Protein AF-A0A7W1F4G6-F1 (afdb_monomer_lite)

pLDDT: mean 80.9, std 11.2, range [46.69, 92.12]

Structure (mmCIF, N/CA/C/O backbone):
data_AF-A0A7W1F4G6-F1
#
_entry.id   AF-A0A7W1F4G6-F1
#
loop_
_atom_site.group_PDB
_atom_site.id
_atom_site.type_symbol
_atom_site.label_atom_id
_atom_site.label_alt_id
_atom_site.label_comp_id
_atom_site.label_asym_id
_atom_site.label_entity_id
_atom_site.label_seq_id
_atom_site.pdbx_PDB_ins_code
_atom_site.Cartn_x
_atom_site.Cartn_y
_atom_site.Cartn_z
_atom_site.occupancy
_atom_site.B_iso_or_equiv
_atom_site.auth_seq_id
_atom_site.auth_comp_id
_atom_site.auth_asym_id
_atom_site.auth_atom_id
_atom_site.pdbx_PDB_model_num
ATOM 1 N N . MET A 1 1 ? 1.222 14.804 3.367 1.00 46.69 1 MET A N 1
ATOM 2 C CA . MET A 1 1 ? 1.876 14.657 4.686 1.00 46.69 1 MET A CA 1
ATOM 3 C C . MET A 1 1 ? 2.490 13.264 4.697 1.00 46.69 1 MET A C 1
ATOM 5 O O . MET A 1 1 ? 1.733 12.307 4.631 1.00 46.69 1 MET A O 1
ATOM 9 N N . HIS A 1 2 ? 3.817 13.127 4.627 1.00 57.16 2 HIS A N 1
ATOM 10 C CA . HIS A 1 2 ? 4.439 11.798 4.668 1.00 57.16 2 HIS A CA 1
ATOM 11 C C . HIS A 1 2 ? 4.428 11.292 6.110 1.00 57.16 2 HIS A C 1
ATOM 13 O O . HIS A 1 2 ? 4.962 11.950 6.998 1.00 57.16 2 HIS A O 1
ATOM 19 N N . LEU A 1 3 ? 3.774 10.155 6.342 1.00 68.56 3 LEU A N 1
ATOM 20 C CA . LEU A 1 3 ? 3.819 9.463 7.627 1.00 68.56 3 LEU A CA 1
ATOM 21 C C . LEU A 1 3 ? 5.204 8.840 7.821 1.00 68.56 3 LEU A C 1
ATOM 23 O O . LEU A 1 3 ? 5.777 8.298 6.872 1.00 68.56 3 LEU A O 1
ATOM 27 N N . ASP A 1 4 ? 5.708 8.849 9.053 1.00 83.19 4 ASP A N 1
ATOM 28 C CA . ASP A 1 4 ? 6.862 8.034 9.426 1.00 83.19 4 ASP A CA 1
ATOM 29 C C . ASP A 1 4 ? 6.598 6.558 9.127 1.00 83.19 4 ASP A C 1
ATOM 31 O O . ASP A 1 4 ? 5.493 6.053 9.341 1.00 83.19 4 ASP A O 1
ATOM 35 N N . TRP A 1 5 ? 7.624 5.843 8.657 1.00 80.75 5 TRP A N 1
ATOM 36 C CA . TRP A 1 5 ? 7.511 4.425 8.303 1.00 80.75 5 TRP A CA 1
ATOM 37 C C . TRP A 1 5 ? 6.923 3.582 9.439 1.00 80.75 5 TRP A C 1
ATOM 39 O O . TRP A 1 5 ? 6.065 2.738 9.201 1.00 80.75 5 TRP A O 1
ATOM 49 N N . SER A 1 6 ? 7.335 3.843 10.683 1.00 84.69 6 SER A N 1
ATOM 50 C CA . SER A 1 6 ? 6.839 3.163 11.888 1.00 84.69 6 SER A CA 1
ATOM 51 C C . SER A 1 6 ? 5.337 3.359 12.128 1.00 84.69 6 SER A C 1
ATOM 53 O O . SER A 1 6 ? 4.702 2.489 12.728 1.00 84.69 6 SER A O 1
ATOM 55 N N . SER A 1 7 ? 4.768 4.446 11.609 1.00 85.25 7 SER A N 1
ATOM 56 C CA . SER A 1 7 ? 3.355 4.818 11.719 1.00 85.25 7 SER A CA 1
ATOM 57 C C . SER A 1 7 ? 2.505 4.305 10.548 1.00 85.25 7 SER A C 1
ATOM 59 O O . SER A 1 7 ? 1.280 4.405 10.587 1.00 85.25 7 SER A O 1
ATOM 61 N N . LYS A 1 8 ? 3.124 3.735 9.504 1.00 87.94 8 LYS A N 1
ATOM 62 C CA . LYS A 1 8 ? 2.422 3.195 8.330 1.00 87.94 8 LYS A CA 1
ATOM 63 C C . LYS A 1 8 ? 1.896 1.784 8.593 1.00 87.94 8 LYS A C 1
ATOM 65 O O . LYS A 1 8 ? 2.662 0.870 8.909 1.00 87.94 8 LYS A O 1
ATOM 70 N N . GLY A 1 9 ? 0.591 1.579 8.421 1.00 87.62 9 GLY A N 1
ATOM 71 C CA . GLY A 1 9 ? -0.055 0.267 8.546 1.00 87.62 9 GLY A CA 1
ATOM 72 C C . GLY A 1 9 ? 0.185 -0.431 9.897 1.00 87.62 9 GLY A C 1
ATOM 73 O O . GLY A 1 9 ? 0.413 0.208 10.923 1.00 87.62 9 GLY A O 1
ATOM 74 N N . CYS A 1 10 ? 0.143 -1.766 9.910 1.00 91.94 10 CYS A N 1
ATOM 75 C CA . CYS A 1 10 ? 0.469 -2.580 11.086 1.00 91.94 10 CYS A CA 1
ATOM 76 C C . CYS A 1 10 ? 1.894 -3.153 11.015 1.00 91.94 10 CYS A C 1
ATOM 78 O O . CYS A 1 10 ? 2.545 -3.142 9.970 1.00 91.94 10 CYS A O 1
ATOM 80 N N . ALA A 1 11 ? 2.371 -3.722 12.125 1.00 91.69 11 ALA A N 1
ATOM 81 C CA . ALA A 1 11 ? 3.695 -4.340 12.183 1.00 91.69 11 ALA A CA 1
ATOM 82 C C . ALA A 1 11 ? 3.896 -5.434 11.114 1.00 91.69 11 ALA A C 1
ATOM 84 O O . ALA A 1 11 ? 4.962 -5.503 10.508 1.00 91.69 11 ALA A O 1
ATOM 85 N N . LYS A 1 12 ? 2.861 -6.239 10.821 1.00 88.69 12 LYS A N 1
ATOM 86 C CA . LYS A 1 12 ? 2.937 -7.337 9.844 1.00 88.69 12 LYS A CA 1
ATOM 87 C C . LYS A 1 12 ? 3.190 -6.844 8.416 1.00 88.69 12 LYS A C 1
ATOM 89 O O . LYS A 1 12 ? 4.074 -7.372 7.750 1.00 88.69 12 LYS A O 1
ATOM 94 N N . CYS A 1 13 ? 2.456 -5.830 7.945 1.00 89.56 13 CYS A N 1
ATOM 95 C CA . CYS A 1 13 ? 2.688 -5.299 6.598 1.00 89.56 13 CYS A CA 1
ATOM 96 C C . CYS A 1 13 ? 4.014 -4.540 6.498 1.00 89.56 13 CYS A C 1
ATOM 98 O O . CYS A 1 13 ? 4.692 -4.675 5.487 1.00 89.56 13 CYS A O 1
ATOM 100 N N . ARG A 1 14 ? 4.436 -3.812 7.543 1.00 91.50 14 ARG A N 1
ATOM 101 C CA . ARG A 1 14 ? 5.765 -3.175 7.548 1.00 91.50 14 ARG A CA 1
ATOM 102 C C . ARG A 1 14 ? 6.889 -4.199 7.417 1.00 91.50 14 ARG A C 1
ATOM 104 O O . ARG A 1 14 ? 7.804 -3.983 6.633 1.00 91.50 14 ARG A O 1
ATOM 111 N N . LEU A 1 15 ? 6.801 -5.317 8.140 1.00 90.38 15 LEU A N 1
ATOM 112 C CA . LEU A 1 15 ? 7.774 -6.407 8.036 1.00 90.38 15 LEU A CA 1
ATOM 113 C C . LEU A 1 15 ? 7.789 -7.041 6.643 1.00 90.38 15 LEU A C 1
ATOM 115 O O . LEU A 1 15 ? 8.872 -7.303 6.139 1.00 90.38 15 LEU A O 1
ATOM 119 N N . ALA A 1 16 ? 6.627 -7.242 6.014 1.00 90.06 16 ALA A N 1
ATOM 120 C CA . ALA A 1 16 ? 6.536 -7.739 4.636 1.00 90.06 16 ALA A CA 1
ATOM 121 C C . ALA A 1 16 ? 7.276 -6.816 3.646 1.00 90.06 16 ALA A C 1
ATOM 123 O O . ALA A 1 16 ? 8.085 -7.261 2.833 1.00 90.06 16 ALA A O 1
ATOM 124 N N . TRP A 1 17 ? 7.077 -5.503 3.775 1.00 89.69 17 TRP A N 1
ATOM 125 C CA . TRP A 1 17 ? 7.789 -4.524 2.955 1.00 89.69 17 TRP A CA 1
ATOM 126 C C . TRP A 1 17 ? 9.294 -4.478 3.230 1.00 89.69 17 TRP A C 1
ATOM 128 O O . TRP A 1 17 ? 10.079 -4.370 2.292 1.00 89.69 17 TRP A O 1
ATOM 138 N N . MET A 1 18 ? 9.705 -4.586 4.495 1.00 88.12 18 MET A N 1
ATOM 139 C CA . MET A 1 18 ? 11.121 -4.579 4.875 1.00 88.12 18 MET A CA 1
ATOM 140 C C . MET A 1 18 ? 11.855 -5.866 4.479 1.00 88.12 18 MET A C 1
ATOM 142 O O . MET A 1 18 ? 13.029 -5.807 4.129 1.00 88.12 18 MET A O 1
ATOM 146 N N . SER A 1 19 ? 11.191 -7.023 4.548 1.00 88.69 19 SER A N 1
ATOM 147 C CA . SER A 1 19 ? 11.791 -8.326 4.229 1.00 88.69 19 SER A CA 1
ATOM 148 C C . SER A 1 19 ? 11.884 -8.591 2.730 1.00 88.69 19 SER A C 1
ATOM 150 O O . SER A 1 19 ? 12.595 -9.498 2.305 1.00 88.69 19 SER A O 1
ATOM 152 N N . GLY A 1 20 ? 11.133 -7.838 1.928 1.00 83.00 20 GLY A N 1
ATOM 153 C CA . GLY A 1 20 ? 10.990 -8.084 0.505 1.00 83.00 20 GLY A CA 1
ATOM 154 C C . GLY A 1 20 ? 9.968 -9.178 0.158 1.00 83.00 20 GLY A C 1
ATOM 155 O O . GLY A 1 20 ? 9.647 -9.341 -1.020 1.00 83.00 20 GLY A O 1
ATOM 156 N N . SER A 1 21 ? 9.408 -9.892 1.140 1.00 83.62 21 SER A N 1
ATOM 157 C CA . SER A 1 21 ? 8.349 -10.883 0.912 1.00 83.62 21 SER A CA 1
ATOM 158 C C . SER A 1 21 ? 6.969 -10.238 1.038 1.00 83.62 21 SER A C 1
ATOM 160 O O . SER A 1 21 ? 6.600 -9.702 2.083 1.00 83.62 21 SER A O 1
ATOM 162 N N . ARG A 1 22 ? 6.172 -10.330 -0.032 1.00 85.56 22 ARG A N 1
ATOM 163 C CA . ARG A 1 22 ? 4.792 -9.822 -0.073 1.00 85.56 22 ARG A CA 1
ATOM 164 C C . ARG A 1 22 ? 3.764 -10.874 0.362 1.00 85.56 22 ARG A C 1
ATOM 166 O O . ARG A 1 22 ? 2.576 -10.606 0.261 1.00 85.56 22 ARG A O 1
ATOM 173 N N . ASP A 1 23 ? 4.173 -12.011 0.928 1.00 78.19 23 ASP A N 1
ATOM 174 C CA . ASP A 1 23 ? 3.270 -13.131 1.272 1.00 78.19 23 ASP A CA 1
ATOM 175 C C . ASP A 1 23 ? 2.156 -12.743 2.268 1.00 78.19 23 ASP A C 1
ATOM 177 O O . ASP A 1 23 ? 1.116 -13.390 2.360 1.00 78.19 23 ASP A O 1
ATOM 181 N N . GLY A 1 24 ? 2.357 -11.664 3.031 1.00 76.06 24 GLY A N 1
ATOM 182 C CA . GLY A 1 24 ? 1.359 -11.103 3.947 1.00 76.06 24 GLY A CA 1
ATOM 183 C C . GLY A 1 24 ? 0.421 -10.050 3.340 1.00 76.06 24 GLY A C 1
ATOM 184 O O . GLY A 1 24 ? -0.402 -9.492 4.077 1.00 76.06 24 GLY A O 1
ATOM 185 N N . LEU A 1 25 ? 0.568 -9.735 2.052 1.00 87.88 25 LEU A N 1
ATOM 186 C CA . LEU A 1 25 ? -0.133 -8.670 1.339 1.00 87.88 25 LEU A CA 1
ATOM 187 C C . LEU A 1 25 ? -0.872 -9.231 0.124 1.00 87.88 25 LEU A C 1
ATOM 189 O O . LEU A 1 25 ? -0.348 -10.050 -0.620 1.00 87.88 25 LEU A O 1
ATOM 193 N N . VAL A 1 26 ? -2.092 -8.751 -0.097 1.00 87.12 26 VAL A N 1
ATOM 194 C CA . VAL A 1 26 ? -2.899 -9.134 -1.259 1.00 87.12 26 VAL A CA 1
ATOM 195 C C . VAL A 1 26 ? -2.713 -8.073 -2.333 1.00 87.12 26 VAL A C 1
ATOM 197 O O . VAL A 1 26 ? -2.977 -6.904 -2.064 1.00 87.12 26 VAL A O 1
ATOM 200 N N . LEU A 1 27 ? -2.267 -8.448 -3.532 1.00 86.62 27 LEU A N 1
ATOM 201 C CA . LEU A 1 27 ? -2.291 -7.544 -4.684 1.00 86.62 27 LEU A CA 1
ATOM 202 C C . LEU A 1 27 ? -3.750 -7.337 -5.100 1.00 86.62 27 LEU A C 1
ATOM 204 O O . LEU A 1 27 ? -4.433 -8.303 -5.429 1.00 86.62 27 LEU A O 1
ATOM 208 N N . VAL A 1 28 ? -4.228 -6.097 -5.039 1.00 87.12 28 VAL A N 1
ATOM 209 C CA . VAL A 1 28 ? -5.631 -5.760 -5.329 1.00 87.12 28 VAL A CA 1
ATOM 210 C C . VAL A 1 28 ? -5.797 -4.954 -6.611 1.00 87.12 28 VAL A C 1
ATOM 212 O O . VAL A 1 28 ? -6.881 -4.966 -7.180 1.00 87.12 28 VAL A O 1
ATOM 215 N N . ALA A 1 29 ? -4.748 -4.278 -7.089 1.00 84.50 29 ALA A N 1
ATOM 216 C CA . ALA A 1 29 ? -4.761 -3.639 -8.401 1.00 84.50 29 ALA A CA 1
ATOM 217 C C . ALA A 1 29 ? -3.349 -3.394 -8.943 1.00 84.50 29 ALA A C 1
ATOM 219 O O . ALA A 1 29 ? -2.385 -3.282 -8.188 1.00 84.50 29 ALA A O 1
ATOM 220 N N . GLU A 1 30 ? -3.246 -3.231 -10.259 1.00 84.25 30 GLU A N 1
ATOM 221 C CA . GLU A 1 30 ? -2.048 -2.747 -10.943 1.00 84.25 30 GLU A CA 1
ATOM 222 C C . GLU A 1 30 ? -2.425 -1.545 -11.813 1.00 84.25 30 GLU A C 1
ATOM 224 O O . GLU A 1 30 ? -3.463 -1.539 -12.476 1.00 84.25 30 GLU A O 1
ATOM 229 N N . SER A 1 31 ? -1.590 -0.508 -11.807 1.00 78.00 31 SER A N 1
ATOM 230 C CA . SER A 1 31 ? -1.759 0.679 -12.639 1.00 78.00 31 SER A CA 1
ATOM 231 C C . SER A 1 31 ? -0.551 0.830 -13.544 1.00 78.00 31 SER A C 1
ATOM 233 O O . SER A 1 31 ? 0.496 1.339 -13.145 1.00 78.00 31 SER A O 1
ATOM 235 N N . ILE A 1 32 ? -0.731 0.416 -14.800 1.00 75.88 32 ILE A N 1
ATOM 236 C CA . ILE A 1 32 ? 0.220 0.652 -15.890 1.00 75.88 32 ILE A CA 1
ATOM 237 C C . ILE A 1 32 ? 0.576 2.144 -16.020 1.00 75.88 32 ILE A C 1
ATOM 239 O O . ILE A 1 32 ? 1.765 2.445 -16.031 1.00 75.88 32 ILE A O 1
ATOM 243 N N . PRO A 1 33 ? -0.375 3.107 -16.052 1.00 78.25 33 PRO A N 1
ATOM 244 C CA . PRO A 1 33 ? -0.016 4.517 -16.223 1.00 78.25 33 PRO A CA 1
ATOM 245 C C . PRO A 1 33 ? 0.781 5.100 -15.049 1.00 78.25 33 PRO A C 1
ATOM 247 O O . PRO A 1 33 ? 1.507 6.072 -15.240 1.00 78.25 33 PRO A O 1
ATOM 250 N N . ARG A 1 34 ? 0.661 4.530 -13.842 1.00 73.81 34 ARG A N 1
ATOM 251 C CA . ARG A 1 34 ? 1.468 4.930 -12.677 1.00 73.81 34 ARG A CA 1
ATOM 252 C C . ARG A 1 34 ? 2.728 4.090 -12.496 1.00 73.81 34 ARG A C 1
ATOM 254 O O . ARG A 1 34 ? 3.505 4.401 -11.603 1.00 73.81 34 ARG A O 1
ATOM 261 N N . HIS A 1 35 ? 2.920 3.046 -13.307 1.00 81.56 35 HIS A N 1
ATOM 262 C CA . HIS A 1 35 ? 3.953 2.031 -13.092 1.00 81.56 35 HIS A CA 1
ATOM 263 C C . HIS A 1 35 ? 3.956 1.516 -11.640 1.00 81.56 35 HIS A C 1
ATOM 265 O O . HIS A 1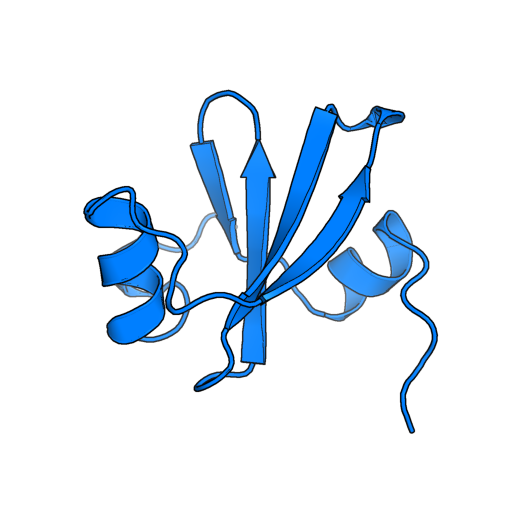 35 ? 5.007 1.364 -11.016 1.00 81.56 35 HIS A O 1
ATOM 271 N N . ALA A 1 36 ? 2.756 1.290 -11.095 1.00 85.38 36 ALA A N 1
ATOM 272 C CA . ALA A 1 36 ? 2.559 1.025 -9.677 1.00 85.38 36 ALA A CA 1
ATOM 273 C C . ALA A 1 36 ? 1.622 -0.158 -9.425 1.00 85.38 36 ALA A C 1
ATOM 275 O O . ALA A 1 36 ? 0.727 -0.459 -10.222 1.00 85.38 36 ALA A O 1
ATOM 276 N N . ARG A 1 37 ? 1.814 -0.814 -8.282 1.00 90.19 37 ARG A N 1
ATOM 277 C CA . ARG A 1 37 ? 0.969 -1.907 -7.792 1.00 90.19 37 ARG A CA 1
ATOM 278 C C . ARG A 1 37 ? 0.337 -1.521 -6.473 1.00 90.19 37 ARG A C 1
ATOM 280 O O . ARG A 1 37 ? 1.008 -1.003 -5.590 1.00 90.19 37 ARG A O 1
ATOM 287 N N . LEU A 1 38 ? -0.940 -1.820 -6.305 1.00 89.88 38 LEU A N 1
ATOM 288 C CA . 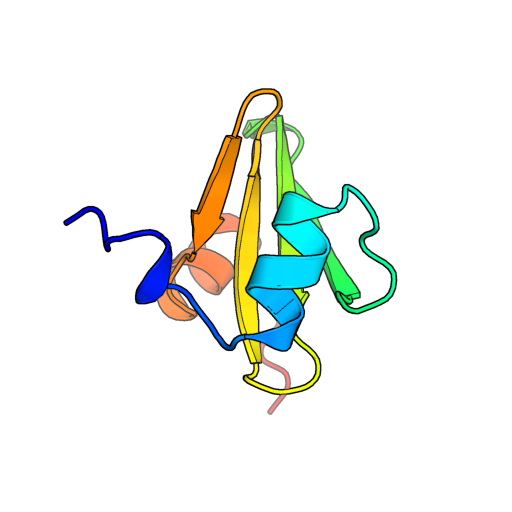LEU A 1 38 ? -1.653 -1.568 -5.068 1.00 89.88 38 LEU A CA 1
ATOM 289 C C . LEU A 1 38 ? -1.869 -2.874 -4.315 1.00 89.88 38 LEU A C 1
AT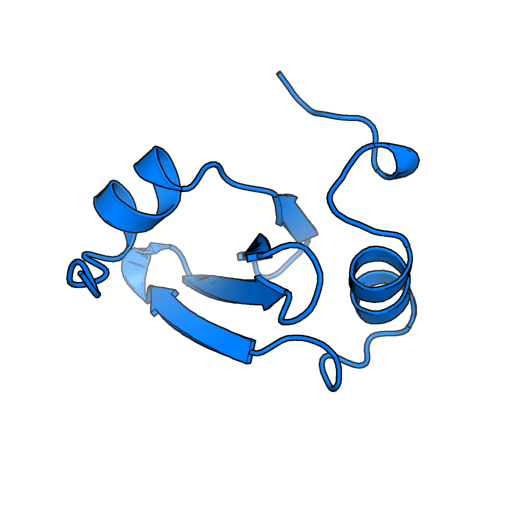OM 291 O O . LEU A 1 38 ? -2.580 -3.772 -4.763 1.00 89.88 38 LEU A O 1
ATOM 295 N N . PHE A 1 39 ? -1.295 -2.948 -3.127 1.00 92.12 39 PHE A N 1
ATOM 296 C CA . PHE A 1 39 ? -1.457 -4.044 -2.194 1.00 92.12 39 PHE A CA 1
ATOM 297 C C . PHE A 1 39 ? -2.397 -3.653 -1.059 1.00 92.12 39 PHE A C 1
ATOM 299 O O . PHE A 1 39 ? -2.424 -2.508 -0.615 1.00 92.12 39 PHE A O 1
ATOM 306 N N . ARG A 1 40 ? -3.126 -4.623 -0.517 1.00 90.56 40 ARG A N 1
ATOM 307 C CA . ARG A 1 40 ? -3.951 -4.470 0.679 1.00 90.56 40 ARG A CA 1
ATOM 308 C C . ARG A 1 40 ? -3.479 -5.434 1.753 1.00 90.56 40 ARG A C 1
ATOM 310 O O . ARG A 1 40 ? -3.335 -6.635 1.524 1.00 90.56 40 ARG A O 1
ATOM 317 N N . CYS A 1 41 ? -3.262 -4.924 2.960 1.00 90.38 41 CYS A N 1
ATOM 318 C CA . CYS A 1 41 ? -2.955 -5.780 4.097 1.00 90.38 41 CYS A CA 1
ATOM 319 C C . CYS A 1 41 ? -4.207 -6.554 4.529 1.00 90.38 41 CYS A C 1
ATOM 321 O O . CYS A 1 41 ? -5.226 -5.952 4.862 1.00 90.38 41 CYS A O 1
ATOM 323 N N . ALA A 1 42 ? -4.122 -7.882 4.614 1.00 85.69 42 ALA A N 1
ATOM 324 C CA . ALA A 1 42 ? -5.242 -8.699 5.083 1.00 85.69 42 ALA A CA 1
ATOM 325 C C . ALA A 1 42 ? -5.617 -8.428 6.556 1.00 85.69 42 ALA A C 1
ATOM 327 O O . ALA A 1 42 ? -6.763 -8.625 6.939 1.00 85.69 42 ALA A O 1
ATOM 328 N N . GLN A 1 43 ? -4.668 -7.954 7.376 1.00 88.19 43 GLN A N 1
ATOM 329 C CA . GLN A 1 43 ? -4.863 -7.772 8.818 1.00 88.19 43 GLN A CA 1
ATOM 330 C C . GLN A 1 43 ? -5.413 -6.390 9.188 1.00 88.19 43 GLN A C 1
ATOM 332 O O . GLN A 1 43 ? -6.406 -6.298 9.896 1.00 88.19 43 GLN A O 1
ATOM 337 N N . CYS A 1 44 ? -4.766 -5.310 8.740 1.00 89.75 44 CYS A N 1
ATOM 338 C CA . CYS A 1 44 ? -5.180 -3.941 9.080 1.00 89.75 44 CYS A CA 1
ATOM 339 C C . CYS A 1 44 ? -5.935 -3.236 7.952 1.00 89.75 44 CYS A C 1
ATOM 341 O O . CYS A 1 44 ? -6.295 -2.074 8.101 1.00 89.75 44 CYS A O 1
ATOM 343 N N . ARG A 1 45 ? -6.140 -3.915 6.814 1.00 88.12 45 ARG A N 1
ATOM 344 C CA . ARG A 1 45 ? -6.842 -3.404 5.626 1.00 88.12 45 ARG A CA 1
ATOM 345 C C . ARG A 1 45 ? -6.219 -2.149 4.999 1.00 88.12 45 ARG A C 1
ATOM 347 O O . ARG A 1 45 ? -6.799 -1.625 4.056 1.00 88.12 45 ARG A O 1
ATOM 354 N N . ALA A 1 46 ? -5.036 -1.724 5.455 1.00 90.00 46 ALA A N 1
ATOM 355 C CA . ALA A 1 46 ? -4.283 -0.615 4.878 1.00 90.00 46 ALA A CA 1
ATOM 356 C C . ALA A 1 46 ? -3.864 -0.914 3.433 1.00 90.00 46 ALA A C 1
ATOM 358 O O . ALA A 1 46 ? -3.462 -2.043 3.124 1.00 90.00 46 ALA A O 1
ATOM 359 N N . TYR A 1 47 ? -3.919 0.114 2.589 1.00 90.75 47 TYR A N 1
ATOM 360 C CA . TYR A 1 47 ? -3.476 0.056 1.204 1.00 90.75 47 TYR A CA 1
ATOM 361 C C . TYR A 1 47 ? -2.037 0.542 1.088 1.00 90.75 47 TYR A C 1
ATOM 363 O O . TYR A 1 47 ? -1.678 1.567 1.660 1.00 90.75 47 TYR A O 1
ATOM 371 N N . TRP A 1 48 ? -1.226 -0.204 0.352 1.00 90.38 48 TRP A N 1
ATOM 372 C CA . TRP A 1 48 ? 0.170 0.087 0.080 1.00 90.38 48 TRP A CA 1
ATOM 373 C C . TRP A 1 48 ? 0.375 0.168 -1.423 1.00 90.38 48 TRP A C 1
ATOM 375 O O . TRP A 1 48 ? 0.134 -0.806 -2.130 1.00 90.38 48 TRP A O 1
ATOM 385 N N . GLU A 1 49 ? 0.812 1.317 -1.906 1.00 88.81 49 GLU A N 1
ATOM 386 C CA . GLU A 1 49 ? 1.184 1.527 -3.295 1.00 88.81 49 GLU A CA 1
ATOM 387 C C . GLU A 1 49 ? 2.688 1.270 -3.450 1.00 88.81 49 GLU A C 1
ATOM 389 O O . GLU A 1 49 ? 3.518 1.959 -2.856 1.00 88.81 49 GLU A O 1
ATOM 394 N N . GLU A 1 50 ? 3.031 0.242 -4.218 1.00 89.06 50 GLU A N 1
ATOM 395 C CA . GLU A 1 50 ? 4.382 -0.078 -4.664 1.00 89.06 50 GLU A CA 1
ATOM 396 C C . GLU A 1 50 ? 4.684 0.674 -5.950 1.00 89.06 50 GLU A C 1
ATOM 398 O O . GLU A 1 50 ? 4.000 0.489 -6.954 1.00 89.06 50 GLU A O 1
ATOM 403 N N . HIS A 1 51 ? 5.746 1.463 -5.930 1.00 84.69 51 HIS A N 1
ATOM 404 C CA . HIS A 1 51 ? 6.375 2.045 -7.108 1.00 84.69 51 HIS A CA 1
ATOM 405 C C . HIS A 1 51 ? 7.700 1.328 -7.370 1.00 84.69 51 HIS A C 1
ATOM 407 O O . HIS A 1 51 ? 8.237 0.651 -6.493 1.00 84.69 51 HIS A O 1
ATOM 413 N N . GLU A 1 52 ? 8.293 1.545 -8.544 1.00 77.44 52 GLU A N 1
ATOM 414 C CA . GLU A 1 52 ? 9.570 0.918 -8.933 1.00 77.44 52 GLU A CA 1
ATOM 415 C C . GLU A 1 52 ? 10.710 1.101 -7.910 1.00 77.44 52 GLU A C 1
ATOM 417 O O . GLU A 1 52 ? 11.636 0.293 -7.870 1.00 77.44 52 GLU A O 1
ATOM 422 N N . ARG A 1 53 ? 10.677 2.166 -7.094 1.00 78.25 53 ARG A N 1
ATOM 423 C CA . ARG A 1 53 ? 11.774 2.529 -6.174 1.00 78.25 53 ARG A CA 1
ATOM 424 C C . ARG A 1 53 ? 11.381 2.640 -4.702 1.00 78.25 53 ARG A C 1
ATOM 426 O O . ARG A 1 53 ? 12.268 2.786 -3.866 1.00 78.25 53 ARG A O 1
ATOM 433 N N . TYR A 1 54 ? 10.093 2.627 -4.370 1.00 78.31 54 TYR A N 1
ATOM 434 C CA . TYR A 1 54 ? 9.618 2.796 -2.994 1.00 78.31 54 TYR A CA 1
ATOM 435 C C . TYR A 1 54 ? 8.182 2.295 -2.838 1.00 78.31 54 TYR A C 1
ATOM 437 O O . TYR A 1 54 ? 7.473 2.113 -3.821 1.00 78.31 54 TYR A O 1
ATOM 445 N N . ALA A 1 55 ? 7.741 2.113 -1.595 1.00 79.81 55 ALA A N 1
ATOM 446 C CA . ALA A 1 55 ? 6.352 1.814 -1.273 1.00 79.81 55 ALA A CA 1
ATOM 447 C C . ALA A 1 55 ? 5.808 2.823 -0.257 1.00 79.81 55 ALA A C 1
ATOM 449 O O . ALA A 1 55 ? 6.515 3.205 0.683 1.00 79.81 55 ALA A O 1
ATOM 450 N N . ASP A 1 56 ? 4.557 3.244 -0.431 1.00 84.44 56 ASP A N 1
ATOM 451 C CA . ASP A 1 56 ? 3.874 4.149 0.497 1.00 84.44 56 ASP A CA 1
ATOM 452 C C . ASP A 1 56 ? 2.455 3.669 0.825 1.00 84.44 56 ASP A C 1
ATOM 454 O O . ASP A 1 56 ? 1.866 2.890 0.084 1.00 84.44 56 ASP A O 1
ATOM 458 N N . VAL A 1 57 ? 1.903 4.116 1.954 1.00 83.12 57 VAL A N 1
ATOM 459 C CA . VAL 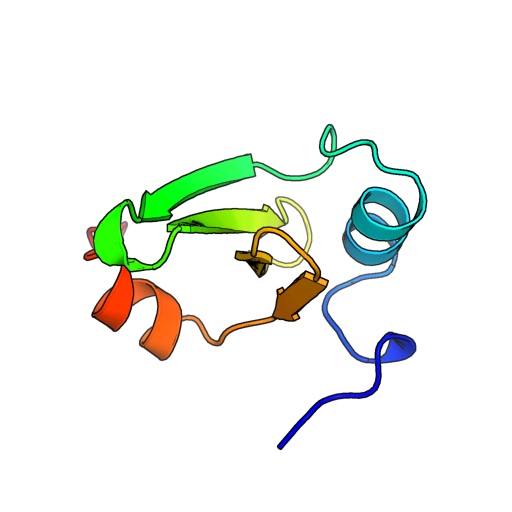A 1 57 ? 0.498 3.884 2.299 1.00 83.12 57 VAL A CA 1
ATOM 460 C C . VAL A 1 57 ? -0.349 4.969 1.658 1.00 83.12 57 VAL A C 1
ATOM 462 O O . VAL A 1 57 ? -0.060 6.153 1.814 1.00 83.12 57 VAL A O 1
ATOM 465 N N . VAL A 1 58 ? -1.429 4.563 1.001 1.00 83.94 58 VAL A N 1
ATOM 466 C CA . VAL A 1 58 ? -2.429 5.476 0.437 1.00 83.94 58 VAL A CA 1
ATOM 467 C C . VAL A 1 58 ? -3.757 5.305 1.162 1.00 83.94 58 VAL A C 1
ATOM 469 O O . VAL A 1 58 ? -4.069 4.225 1.681 1.00 83.94 58 VAL A O 1
ATOM 472 N N . SER A 1 59 ? -4.551 6.373 1.235 1.00 82.69 59 SER A N 1
ATOM 473 C CA . SER A 1 59 ? -5.893 6.277 1.809 1.00 82.69 59 SER A CA 1
ATOM 474 C C . SER A 1 59 ? -6.819 5.458 0.905 1.00 82.69 59 SER A C 1
ATOM 476 O O . SER A 1 59 ? -6.595 5.318 -0.299 1.00 82.69 59 SER A O 1
ATOM 478 N N . GLN A 1 60 ? -7.907 4.935 1.475 1.00 80.38 60 GLN A N 1
ATOM 479 C CA . GLN A 1 60 ? -8.907 4.206 0.696 1.00 80.38 60 GLN A CA 1
ATOM 480 C C . GLN A 1 60 ? -9.528 5.079 -0.406 1.00 80.38 60 GLN A C 1
ATOM 482 O O . GLN A 1 60 ? -9.714 4.606 -1.521 1.00 80.38 60 GLN A O 1
ATOM 487 N N . ALA A 1 61 ? -9.806 6.355 -0.121 1.00 78.88 61 ALA A N 1
ATOM 488 C CA . ALA A 1 61 ? -10.363 7.277 -1.108 1.00 78.88 61 ALA A CA 1
ATOM 489 C C . ALA A 1 61 ? -9.413 7.479 -2.302 1.00 78.88 61 ALA A C 1
ATOM 491 O O . ALA A 1 61 ? -9.844 7.411 -3.452 1.00 78.88 61 ALA A O 1
ATOM 492 N N . GLU A 1 62 ? -8.113 7.658 -2.043 1.00 80.62 62 GLU A N 1
ATOM 493 C CA . GLU A 1 62 ? -7.093 7.780 -3.093 1.00 80.62 62 GLU A CA 1
ATOM 494 C C . GLU A 1 62 ? -6.947 6.487 -3.901 1.00 80.62 62 GLU A C 1
ATOM 496 O O . GLU A 1 62 ? -6.883 6.535 -5.130 1.00 80.62 62 GLU A O 1
ATOM 501 N N . ALA A 1 63 ? -6.951 5.334 -3.225 1.00 79.06 63 ALA A N 1
ATOM 502 C CA . ALA A 1 63 ? -6.900 4.027 -3.870 1.00 79.0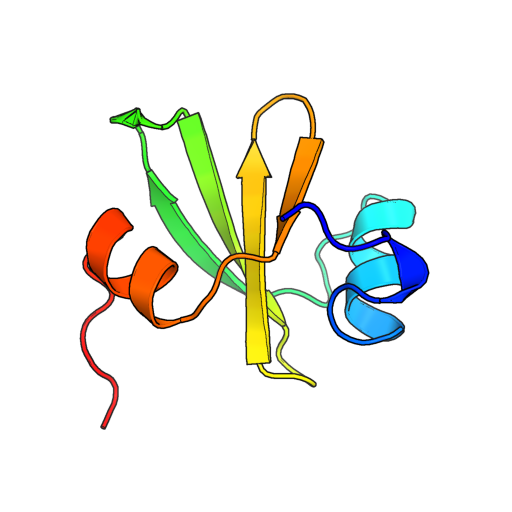6 63 ALA A CA 1
ATOM 503 C C . ALA A 1 63 ? -8.091 3.811 -4.819 1.00 79.06 63 ALA A C 1
ATOM 505 O O . ALA A 1 63 ? -7.901 3.450 -5.980 1.00 79.06 63 ALA A O 1
ATOM 506 N N . HIS A 1 64 ? -9.315 4.083 -4.359 1.00 77.69 64 HIS A N 1
ATOM 507 C CA . HIS A 1 64 ? -10.524 3.929 -5.173 1.00 77.69 64 HIS A CA 1
ATOM 508 C C . HIS A 1 64 ? -10.529 4.892 -6.370 1.00 77.69 64 HIS A C 1
ATOM 510 O O . HIS A 1 64 ? -10.829 4.475 -7.488 1.00 77.69 64 HIS A O 1
ATOM 516 N N . ALA A 1 65 ? -10.134 6.155 -6.170 1.00 76.94 65 ALA A N 1
ATOM 517 C CA . ALA A 1 65 ? -10.076 7.146 -7.245 1.00 76.94 65 ALA A CA 1
ATOM 518 C C . ALA A 1 65 ? -9.022 6.805 -8.315 1.00 76.94 65 ALA A C 1
ATOM 520 O O . ALA A 1 65 ? -9.268 6.991 -9.507 1.00 76.94 65 ALA A O 1
ATOM 521 N N . ALA A 1 66 ? -7.851 6.306 -7.905 1.00 72.00 66 ALA A N 1
ATOM 522 C CA . ALA A 1 66 ? -6.738 6.033 -8.813 1.00 72.00 66 ALA A CA 1
ATOM 523 C C . ALA A 1 66 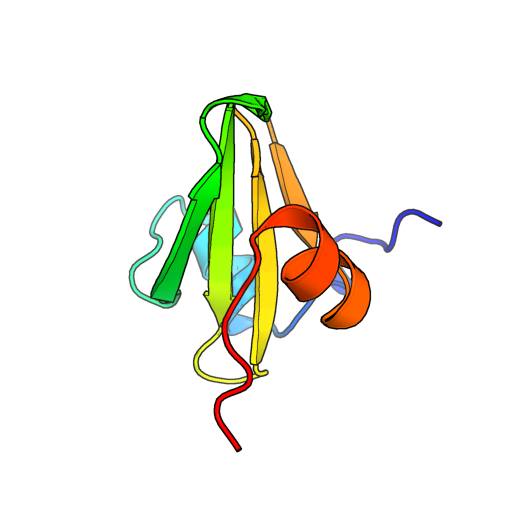? -6.842 4.681 -9.533 1.00 72.00 66 ALA A C 1
ATOM 525 O O . ALA A 1 66 ? -6.407 4.576 -10.680 1.00 72.00 66 ALA A O 1
ATOM 526 N N . TYR A 1 67 ? -7.411 3.664 -8.881 1.00 68.31 67 TYR A N 1
ATOM 527 C CA . TYR A 1 67 ? -7.441 2.289 -9.393 1.00 68.31 67 TYR A CA 1
ATOM 528 C C . TYR A 1 67 ? -8.838 1.809 -9.791 1.00 68.31 67 TYR A C 1
ATOM 530 O O . TYR A 1 67 ? -8.972 0.669 -10.220 1.00 68.31 67 TYR A O 1
ATOM 538 N N . LYS A 1 68 ? -9.872 2.661 -9.678 1.00 65.81 68 LYS A N 1
ATOM 539 C CA . LYS A 1 68 ? -11.276 2.304 -9.956 1.00 65.81 68 LYS A CA 1
ATOM 540 C C . LYS A 1 68 ? -11.682 0.989 -9.281 1.00 65.81 68 LYS A C 1
ATOM 542 O O . LYS A 1 68 ? -12.368 0.172 -9.887 1.00 65.81 68 LYS A O 1
ATOM 547 N N . LEU A 1 69 ? -11.214 0.777 -8.050 1.00 62.00 69 LEU A N 1
ATOM 548 C CA . LEU A 1 69 ? -11.608 -0.386 -7.262 1.00 62.00 69 LEU A CA 1
ATOM 549 C C . LEU A 1 69 ? -13.129 -0.341 -7.106 1.00 62.00 69 LEU A C 1
ATOM 551 O O . LEU A 1 69 ? -13.655 0.638 -6.566 1.00 62.00 69 LEU A O 1
ATOM 555 N N . GLU A 1 70 ? -13.825 -1.355 -7.623 1.00 52.97 70 GLU A N 1
ATOM 556 C CA . GLU A 1 70 ? -15.267 -1.473 -7.427 1.00 52.97 70 GLU A CA 1
ATOM 557 C C . GLU A 1 70 ? -15.549 -1.530 -5.921 1.00 52.97 70 GLU A C 1
ATOM 559 O O . GLU A 1 70 ? -14.806 -2.143 -5.150 1.00 52.97 70 GLU A O 1
ATOM 564 N N . HIS A 1 71 ? -16.580 -0.806 -5.487 1.00 47.97 71 HIS A N 1
ATOM 565 C CA . HIS A 1 71 ? -17.047 -0.857 -4.111 1.00 47.97 71 HIS A CA 1
ATOM 566 C C . HIS A 1 71 ? -17.506 -2.289 -3.815 1.00 47.97 71 HIS A C 1
ATOM 568 O O . HIS A 1 71 ? -18.591 -2.682 -4.228 1.00 47.97 71 HIS A O 1
ATOM 574 N N . GLU A 1 72 ? -16.684 -3.075 -3.123 1.00 50.41 72 GLU A N 1
ATOM 575 C CA . GLU A 1 72 ? -17.207 -4.217 -2.376 1.00 50.41 72 GLU A CA 1
ATOM 576 C C . GLU A 1 72 ? -17.959 -3.644 -1.167 1.00 50.41 72 GLU A C 1
ATOM 578 O O . GLU A 1 72 ? -17.337 -3.092 -0.251 1.00 50.41 72 GLU A O 1
ATOM 583 N N . ASP A 1 73 ? -19.289 -3.691 -1.284 1.00 47.28 73 ASP A N 1
ATOM 584 C CA . ASP A 1 73 ? -20.318 -3.385 -0.278 1.00 47.28 73 ASP A CA 1
ATOM 585 C C . ASP A 1 73 ? -20.115 -4.195 1.018 1.00 47.28 73 ASP A C 1
ATOM 587 O O . ASP A 1 73 ? -19.794 -5.407 0.926 1.00 47.28 73 ASP A O 1
#

Sequence (73 aa):
MHLDWSSKGCAKCRLAWMSGSRDGLVLVAESIPRHARLFRCAQCRAYWEEHERYADVVSQAEAHAAYKLEHED

Radius of gyration: 11.64 Å; chains: 1; bounding box: 32×28×28 Å

Foldseek 3Di:
DADDLPPAFDPVCSVCQVVVHCPQWAFQADDPVQCWTWIAGPPRRWIWIDHPPDIGTDDPVCCCVRGVRPDPD

Secondary structure (DSSP, 8-state):
-PPPGGGSS-HHHHHHHHHS--TTEEEEEEETTTTEEEEEETTT--EEEEESS-EEEE-HHHHHHHH------